Protein AF-A0A3D0UU79-F1 (afdb_monomer)

Mean predicted aligned error: 3.19 Å

Structure (mmCIF, N/CA/C/O backbone):
data_AF-A0A3D0UU79-F1
#
_entry.id   AF-A0A3D0UU79-F1
#
loop_
_atom_site.group_PDB
_atom_site.id
_atom_site.type_symbol
_atom_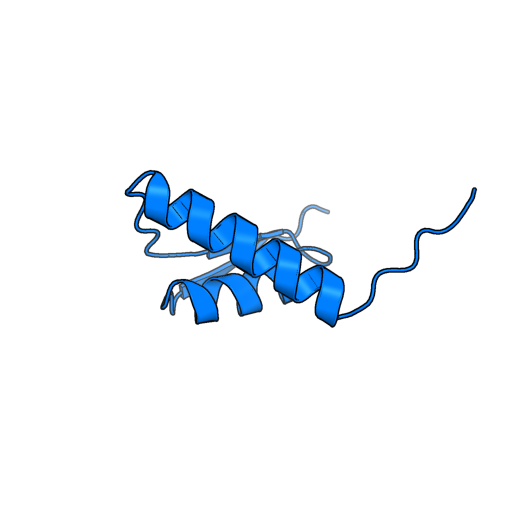site.label_atom_id
_atom_site.label_alt_id
_atom_site.label_comp_id
_atom_site.label_asym_id
_atom_site.label_entity_id
_atom_site.label_seq_id
_atom_site.pdbx_PDB_ins_code
_atom_site.Cartn_x
_atom_site.Cartn_y
_atom_site.Cartn_z
_atom_site.occupancy
_atom_site.B_iso_or_equiv
_atom_site.auth_seq_id
_atom_site.auth_comp_id
_atom_site.auth_asym_id
_atom_site.auth_atom_id
_atom_site.pdbx_PDB_model_num
ATOM 1 N N . MET A 1 1 ? 18.144 12.572 -19.297 1.00 64.00 1 MET A N 1
ATOM 2 C CA . MET A 1 1 ? 16.872 12.294 -18.598 1.00 64.00 1 MET A CA 1
ATOM 3 C C . MET A 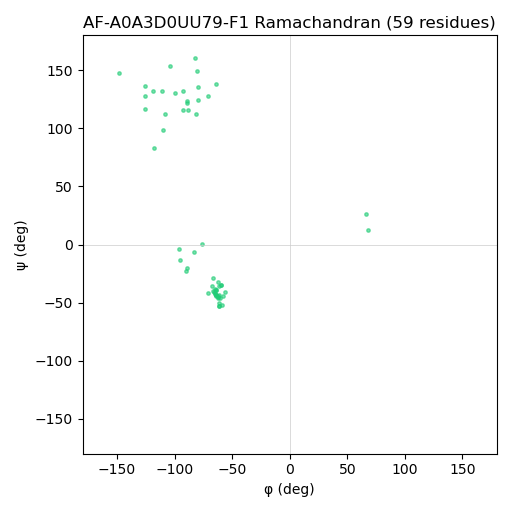1 1 ? 17.009 12.783 -17.175 1.00 64.00 1 MET A C 1
ATOM 5 O O . MET A 1 1 ? 17.924 12.343 -16.488 1.00 64.00 1 MET A O 1
ATOM 9 N N . GLU A 1 2 ? 16.160 13.716 -16.764 1.00 83.81 2 GLU A N 1
ATOM 10 C CA . GLU A 1 2 ? 16.098 14.156 -15.373 1.00 83.81 2 GLU A CA 1
ATOM 11 C C . GLU A 1 2 ? 15.485 13.033 -14.526 1.00 83.81 2 GLU A C 1
ATOM 13 O O . GLU A 1 2 ? 14.456 12.460 -14.888 1.00 83.81 2 GLU A O 1
ATOM 18 N N . LYS A 1 3 ? 16.164 12.645 -13.443 1.00 86.75 3 LYS A N 1
ATOM 19 C CA . LYS A 1 3 ? 15.693 11.583 -12.551 1.00 86.75 3 LYS A CA 1
ATOM 20 C C . LYS A 1 3 ? 14.814 12.205 -11.479 1.00 86.75 3 LYS A C 1
ATOM 22 O O . LYS A 1 3 ? 15.268 13.059 -10.724 1.00 86.75 3 LYS A O 1
ATOM 27 N N . ARG A 1 4 ? 13.575 11.732 -11.366 1.00 90.50 4 ARG A N 1
ATOM 28 C CA . ARG A 1 4 ? 12.717 12.082 -10.236 1.00 90.50 4 ARG A CA 1
ATOM 29 C C . ARG A 1 4 ? 13.066 11.197 -9.045 1.00 90.50 4 ARG A C 1
ATOM 31 O O . ARG A 1 4 ? 12.821 9.993 -9.077 1.00 90.50 4 ARG A O 1
ATOM 38 N N . HIS A 1 5 ? 13.620 11.804 -8.005 1.00 92.94 5 HIS A N 1
ATOM 39 C CA . HIS A 1 5 ? 13.787 1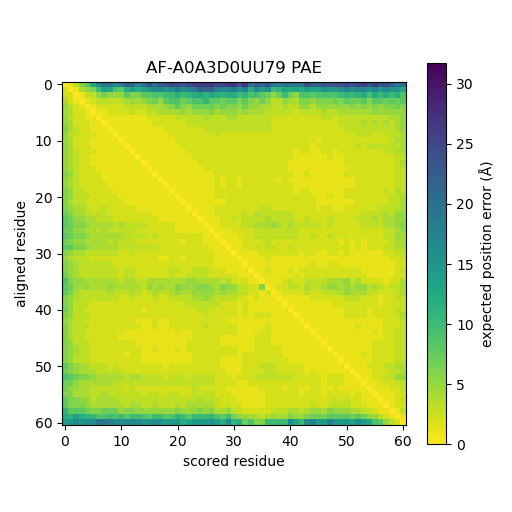1.154 -6.712 1.00 92.94 5 HIS A CA 1
ATOM 40 C C . HIS A 1 5 ? 12.451 11.190 -5.968 1.00 92.94 5 HIS A C 1
ATOM 42 O O . HIS A 1 5 ? 11.760 12.205 -5.991 1.00 92.94 5 HIS A O 1
ATOM 48 N N . VAL A 1 6 ? 12.073 10.064 -5.369 1.00 93.62 6 VAL A N 1
ATOM 49 C CA . VAL A 1 6 ? 10.849 9.932 -4.576 1.00 93.62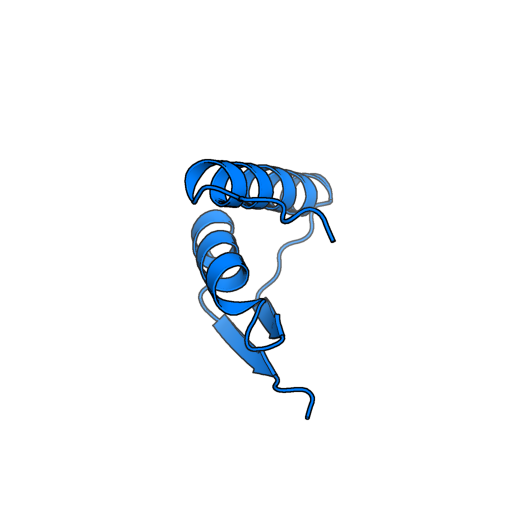 6 VAL A CA 1
ATOM 50 C C . VAL A 1 6 ? 11.247 9.393 -3.214 1.00 93.62 6 VAL A C 1
ATOM 52 O O . VAL A 1 6 ? 11.961 8.390 -3.136 1.00 93.62 6 VAL A O 1
ATOM 55 N N . THR A 1 7 ? 10.815 10.059 -2.148 1.00 96.44 7 THR A N 1
ATOM 56 C CA . THR A 1 7 ? 11.043 9.578 -0.781 1.00 96.44 7 THR A CA 1
ATOM 57 C C . THR A 1 7 ? 10.002 8.526 -0.395 1.00 96.44 7 THR A C 1
ATOM 59 O O . THR A 1 7 ? 8.915 8.445 -0.974 1.00 96.44 7 THR A O 1
ATOM 62 N N . TYR A 1 8 ? 10.303 7.718 0.624 1.00 94.25 8 TYR A N 1
ATOM 63 C CA . TYR A 1 8 ? 9.319 6.785 1.183 1.00 94.25 8 TYR A CA 1
ATOM 64 C C . TYR A 1 8 ? 8.075 7.505 1.722 1.00 94.25 8 TYR A C 1
ATOM 66 O O . TYR A 1 8 ? 6.966 6.998 1.571 1.00 94.25 8 TYR A O 1
ATOM 74 N N . GLU A 1 9 ? 8.238 8.704 2.284 1.00 96.31 9 GLU A N 1
ATOM 75 C CA . GLU A 1 9 ? 7.123 9.511 2.784 1.00 96.31 9 GLU A CA 1
ATOM 76 C C . GLU A 1 9 ? 6.191 9.958 1.645 1.00 96.31 9 GLU A C 1
ATOM 78 O O . GLU A 1 9 ? 4.968 9.875 1.759 1.00 96.31 9 GLU A O 1
ATOM 83 N N . GLU A 1 10 ? 6.749 10.384 0.509 1.00 96.94 10 GLU A N 1
ATOM 84 C CA . GLU A 1 10 ? 5.958 10.734 -0.675 1.00 96.94 10 GLU A CA 1
ATOM 85 C C . GLU A 1 10 ? 5.214 9.524 -1.247 1.00 96.94 10 GLU A C 1
ATOM 87 O O . GLU A 1 10 ? 4.056 9.641 -1.659 1.00 96.94 10 GLU A O 1
ATOM 92 N N . LEU A 1 11 ? 5.858 8.353 -1.261 1.00 95.94 11 LEU A N 1
ATOM 93 C CA . LEU A 1 11 ? 5.219 7.107 -1.670 1.00 95.94 11 LEU A CA 1
ATOM 94 C C . LEU A 1 11 ? 4.053 6.746 -0.740 1.00 95.94 11 LEU A C 1
ATOM 96 O O . LEU A 1 11 ? 2.971 6.406 -1.222 1.00 95.94 11 LEU A O 1
ATOM 100 N N . GLN A 1 12 ? 4.251 6.855 0.574 1.00 96.62 12 GLN A N 1
ATOM 101 C CA . GLN A 1 12 ? 3.217 6.566 1.563 1.00 96.62 12 GLN A CA 1
ATOM 102 C C . GLN A 1 12 ? 2.026 7.520 1.414 1.00 96.62 12 GLN A C 1
ATOM 104 O O . GLN A 1 12 ? 0.890 7.059 1.332 1.00 96.62 12 GLN A O 1
ATOM 109 N N . LYS A 1 13 ? 2.270 8.830 1.264 1.00 98.12 13 LYS A N 1
ATOM 110 C CA . LYS A 1 13 ? 1.220 9.834 1.000 1.00 98.12 13 LYS A CA 1
ATOM 111 C C . LYS A 1 13 ? 0.397 9.496 -0.245 1.00 98.12 13 LYS A C 1
ATOM 113 O O . LYS A 1 13 ? -0.827 9.614 -0.234 1.00 98.12 13 LYS A O 1
ATOM 118 N N . LYS A 1 14 ? 1.049 9.028 -1.314 1.00 97.88 14 LYS A N 1
ATOM 119 C CA . LYS A 1 14 ? 0.357 8.568 -2.529 1.00 97.88 14 LYS A CA 1
ATOM 120 C C . LYS A 1 14 ? -0.493 7.322 -2.280 1.00 97.88 14 LYS A C 1
ATOM 122 O O . LYS A 1 14 ? -1.603 7.252 -2.799 1.00 97.88 14 LYS A O 1
ATOM 127 N N . CYS A 1 15 ? -0.003 6.364 -1.493 1.00 98.06 15 CYS A N 1
ATOM 128 C CA . CYS A 1 15 ? -0.763 5.161 -1.148 1.00 98.06 15 CYS A CA 1
ATOM 129 C C . CYS A 1 15 ? -1.978 5.489 -0.266 1.00 98.06 15 CYS A C 1
ATOM 131 O O . CYS A 1 15 ? -3.054 4.962 -0.525 1.00 98.06 15 CYS A O 1
ATOM 133 N N . ILE A 1 16 ? -1.839 6.407 0.700 1.00 98.44 16 ILE A N 1
ATOM 134 C CA . ILE A 1 16 ? -2.951 6.906 1.528 1.00 98.44 16 ILE A CA 1
ATOM 135 C C . ILE A 1 16 ? -4.028 7.537 0.644 1.00 98.44 16 ILE A C 1
ATOM 137 O O . ILE A 1 16 ? -5.179 7.115 0.688 1.00 98.44 16 ILE A O 1
ATOM 141 N N . SER A 1 17 ? -3.647 8.468 -0.235 1.00 98.50 17 SER A N 1
ATOM 142 C CA . SER A 1 17 ? -4.597 9.119 -1.147 1.00 98.50 17 SER A CA 1
ATOM 143 C C . SER A 1 17 ? -5.309 8.125 -2.075 1.00 98.50 17 SER A C 1
ATOM 145 O O . SER A 1 17 ? -6.484 8.297 -2.401 1.00 98.50 17 SER A O 1
ATOM 147 N N . LEU A 1 18 ? -4.621 7.066 -2.509 1.00 98.19 18 LEU A N 1
ATOM 148 C CA . LEU A 1 18 ? -5.235 6.006 -3.307 1.00 98.19 18 LEU A CA 1
ATOM 149 C C . LEU A 1 18 ? -6.198 5.144 -2.474 1.00 98.19 18 LEU A C 1
ATOM 151 O O . LEU A 1 18 ? -7.290 4.832 -2.948 1.00 98.19 18 LEU A O 1
ATOM 155 N N . ALA A 1 19 ? -5.830 4.789 -1.241 1.00 98.19 19 ALA A N 1
ATOM 156 C CA . ALA A 1 19 ? -6.697 4.046 -0.329 1.00 98.19 19 ALA A CA 1
ATOM 157 C C . ALA A 1 19 ? -7.982 4.830 -0.011 1.00 98.19 19 ALA A C 1
ATOM 159 O O . ALA A 1 19 ? -9.075 4.272 -0.091 1.00 98.19 19 ALA A O 1
ATOM 160 N N . GLU A 1 20 ? -7.877 6.137 0.243 1.00 98.31 20 GLU A N 1
ATOM 161 C CA . GLU A 1 20 ? -9.030 7.026 0.442 1.00 98.31 20 GLU A CA 1
ATOM 162 C C . GLU A 1 20 ? -9.968 7.024 -0.770 1.00 98.31 20 GLU A C 1
ATOM 164 O O . GLU A 1 20 ? -11.181 6.899 -0.615 1.00 98.31 20 GLU A O 1
ATOM 169 N N . GLN A 1 21 ? -9.423 7.096 -1.989 1.00 98.50 21 GLN A N 1
ATOM 170 C CA . GLN A 1 21 ? -10.224 7.031 -3.216 1.00 98.50 21 GLN A CA 1
ATOM 171 C C . GLN A 1 21 ? -10.935 5.684 -3.386 1.00 98.50 21 GLN A C 1
ATOM 173 O O . GLN A 1 21 ? -12.079 5.651 -3.843 1.00 98.50 21 GLN A O 1
ATOM 178 N N . ILE A 1 22 ? -10.273 4.578 -3.036 1.00 98.00 22 ILE A N 1
ATOM 179 C CA . ILE A 1 22 ? -10.860 3.231 -3.064 1.00 98.00 22 ILE A CA 1
ATOM 180 C C . ILE A 1 22 ? -12.051 3.159 -2.102 1.00 98.00 22 ILE A C 1
ATOM 182 O O . ILE A 1 22 ? -13.151 2.776 -2.510 1.00 98.00 22 ILE A O 1
ATOM 186 N N . VAL A 1 23 ? -11.853 3.603 -0.858 1.00 96.88 23 VAL A N 1
ATOM 187 C CA . VAL A 1 23 ? -12.890 3.611 0.182 1.00 96.88 23 VAL A CA 1
ATOM 188 C C . VAL A 1 23 ? -14.045 4.538 -0.192 1.00 96.88 23 VAL A C 1
ATOM 190 O O . VAL A 1 23 ? -15.204 4.145 -0.076 1.00 96.88 23 VAL A O 1
ATOM 193 N N . HIS A 1 24 ? -13.755 5.739 -0.700 1.00 98.06 24 HIS A N 1
ATOM 194 C CA . HIS A 1 24 ? -14.771 6.715 -1.099 1.00 98.06 24 HIS A CA 1
ATOM 195 C C . HIS A 1 24 ? -15.665 6.204 -2.236 1.00 98.06 24 HIS A C 1
ATOM 197 O O . HIS A 1 24 ? -16.856 6.498 -2.277 1.00 98.06 24 HIS A O 1
ATOM 203 N N . LYS A 1 25 ? -15.118 5.374 -3.131 1.00 97.88 25 LYS A N 1
ATOM 204 C CA . LYS A 1 25 ? -15.884 4.698 -4.190 1.00 97.88 25 LYS A CA 1
ATOM 205 C C . LYS A 1 25 ? -16.706 3.505 -3.685 1.00 97.88 25 LYS A C 1
ATOM 207 O O . LYS A 1 25 ? -17.352 2.839 -4.488 1.00 97.88 25 LYS A O 1
ATOM 212 N N . GLY A 1 26 ? -16.664 3.200 -2.386 1.00 97.19 26 GLY A N 1
ATOM 213 C CA . GLY A 1 26 ? -17.324 2.036 -1.796 1.00 97.19 26 GLY A CA 1
ATOM 214 C C . GLY A 1 26 ? -16.708 0.702 -2.224 1.00 97.19 26 GLY A C 1
ATOM 215 O O . GLY A 1 26 ? -17.307 -0.349 -1.989 1.00 97.19 26 GLY A O 1
ATOM 216 N N . PHE A 1 27 ? -15.528 0.721 -2.852 1.00 97.69 27 PHE A N 1
ATOM 217 C CA . PHE A 1 27 ? -14.865 -0.488 -3.317 1.00 97.69 27 PHE A CA 1
ATOM 218 C C . PHE A 1 27 ? -14.150 -1.169 -2.148 1.00 97.69 27 PHE A C 1
ATOM 220 O O . PHE A 1 27 ? -13.322 -0.564 -1.470 1.00 97.69 27 PHE A O 1
ATOM 227 N N . LYS A 1 28 ? -14.478 -2.441 -1.910 1.00 96.00 28 LYS A N 1
ATOM 228 C CA . LYS A 1 28 ? -13.924 -3.257 -0.822 1.00 96.00 28 LYS A CA 1
ATOM 229 C C . LYS A 1 28 ? -13.167 -4.447 -1.417 1.00 96.00 28 LYS A C 1
ATOM 231 O O . LYS A 1 28 ? -13.761 -5.517 -1.562 1.00 96.00 28 LYS A O 1
ATOM 236 N N . PRO A 1 29 ? -11.900 -4.265 -1.829 1.00 96.38 29 PRO A N 1
ATOM 237 C CA . PRO A 1 29 ? -11.114 -5.360 -2.381 1.00 96.38 29 PRO A CA 1
ATOM 238 C C . PRO A 1 29 ? -10.893 -6.441 -1.320 1.00 96.38 29 PRO A C 1
ATOM 240 O O . PRO A 1 29 ? -10.606 -6.145 -0.166 1.00 96.38 29 PRO A O 1
ATOM 243 N N . ASN A 1 30 ? -11.008 -7.703 -1.720 1.00 97.31 30 ASN A N 1
ATOM 244 C CA . ASN A 1 30 ? -10.638 -8.860 -0.899 1.00 97.31 30 ASN A CA 1
ATOM 245 C C . ASN A 1 30 ? -9.209 -9.356 -1.194 1.00 97.31 30 ASN A C 1
ATOM 247 O O . ASN A 1 30 ? -8.660 -10.140 -0.421 1.00 97.31 30 ASN A O 1
ATOM 251 N N . MET A 1 3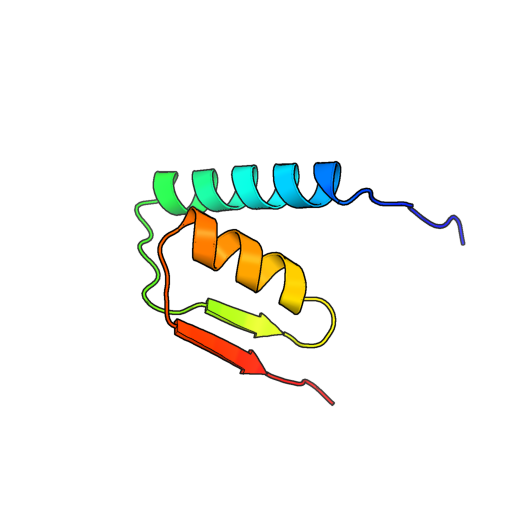1 ? -8.609 -8.886 -2.289 1.00 97.69 31 MET A N 1
ATOM 252 C CA . MET A 1 31 ? -7.272 -9.238 -2.751 1.00 97.69 31 MET A CA 1
ATOM 253 C C . MET A 1 31 ? -6.633 -8.056 -3.485 1.00 97.69 31 MET A C 1
ATOM 255 O O . MET A 1 31 ? -7.320 -7.286 -4.159 1.00 97.69 31 MET A O 1
ATOM 259 N N . ILE A 1 32 ? -5.310 -7.940 -3.376 1.00 98.25 32 ILE A N 1
ATOM 260 C CA . ILE A 1 32 ? -4.484 -7.037 -4.181 1.00 98.25 32 ILE A CA 1
ATOM 261 C C . ILE A 1 32 ? -3.623 -7.874 -5.122 1.00 98.25 32 ILE A C 1
ATOM 263 O O . ILE A 1 32 ? -2.960 -8.809 -4.686 1.00 98.25 32 ILE A O 1
ATOM 267 N N . VAL A 1 33 ? -3.597 -7.514 -6.404 1.00 97.69 33 VAL A N 1
ATOM 268 C CA . VAL A 1 33 ? -2.711 -8.136 -7.395 1.00 97.69 33 VAL A CA 1
ATOM 269 C C . VAL A 1 33 ? -1.615 -7.140 -7.759 1.00 97.69 33 VAL A C 1
ATOM 271 O O . VAL A 1 33 ? -1.876 -6.092 -8.348 1.00 97.69 33 VAL A O 1
ATOM 274 N N . SER A 1 34 ? -0.381 -7.447 -7.372 1.00 97.50 34 SER A N 1
ATOM 275 C CA . SER A 1 34 ? 0.793 -6.606 -7.585 1.00 97.50 34 SER A CA 1
ATOM 276 C C . SER A 1 34 ? 1.519 -6.972 -8.877 1.00 97.50 34 SER A C 1
ATOM 278 O O . SER A 1 34 ? 1.842 -8.136 -9.110 1.00 97.50 34 SER A O 1
ATOM 280 N N . ILE A 1 35 ? 1.845 -5.972 -9.696 1.00 97.06 35 ILE A N 1
ATOM 281 C CA . ILE A 1 35 ? 2.697 -6.158 -10.876 1.00 97.06 35 ILE A CA 1
ATOM 282 C C . ILE A 1 35 ? 4.157 -5.990 -10.457 1.00 97.06 35 ILE A C 1
ATOM 284 O O . ILE A 1 35 ? 4.598 -4.914 -10.042 1.00 97.06 35 ILE A O 1
ATOM 288 N N . THR A 1 36 ? 4.925 -7.065 -10.569 1.00 95.06 36 THR A N 1
ATOM 289 C CA . THR A 1 36 ? 6.327 -7.079 -10.155 1.00 95.06 36 THR A CA 1
ATOM 290 C C . THR A 1 36 ? 7.240 -6.464 -11.215 1.00 95.06 36 THR A C 1
ATOM 292 O O . THR A 1 36 ? 6.981 -6.526 -12.409 1.00 95.06 36 THR A O 1
ATOM 295 N N . ARG A 1 37 ? 8.352 -5.834 -10.823 1.00 93.19 37 ARG A N 1
ATOM 296 C CA . ARG A 1 37 ? 8.829 -5.614 -9.435 1.00 93.19 37 ARG A CA 1
ATOM 297 C C . ARG A 1 37 ? 8.309 -4.318 -8.804 1.00 93.19 37 ARG A C 1
ATOM 299 O O . ARG A 1 37 ? 8.314 -4.197 -7.585 1.00 93.19 37 ARG A O 1
ATOM 306 N N . GLY A 1 38 ? 7.867 -3.362 -9.623 1.00 91.75 38 GLY A N 1
ATOM 307 C CA . GLY A 1 38 ? 7.568 -1.994 -9.184 1.00 91.75 38 GLY A CA 1
ATOM 308 C C . GLY A 1 38 ? 6.375 -1.870 -8.235 1.00 91.75 38 GLY A C 1
ATOM 309 O O . GLY A 1 38 ? 6.361 -0.977 -7.395 1.00 91.75 38 GLY A O 1
ATOM 310 N N . GLY A 1 39 ? 5.397 -2.773 -8.327 1.00 94.56 39 GLY A N 1
ATOM 311 C CA . GLY A 1 39 ? 4.171 -2.712 -7.533 1.00 94.56 39 GLY A CA 1
ATOM 312 C C . GLY A 1 39 ? 4.277 -3.293 -6.125 1.00 94.56 39 GLY A C 1
ATOM 313 O O . GLY A 1 39 ? 3.306 -3.193 -5.377 1.00 94.56 39 GLY A O 1
ATOM 314 N N . LEU A 1 40 ? 5.396 -3.921 -5.746 1.00 95.94 40 LEU A N 1
ATOM 315 C CA . LEU A 1 40 ? 5.489 -4.665 -4.483 1.00 95.94 40 LEU A CA 1
ATOM 316 C C . LEU A 1 40 ? 5.263 -3.757 -3.273 1.00 95.94 40 LEU A C 1
ATOM 318 O O . LEU A 1 40 ? 4.385 -4.011 -2.455 1.00 95.94 40 LEU A O 1
ATOM 322 N N . LEU A 1 41 ? 6.018 -2.663 -3.191 1.00 96.19 41 LEU A N 1
ATOM 323 C CA . LEU A 1 41 ? 5.972 -1.767 -2.039 1.00 96.19 41 LEU A CA 1
ATOM 324 C C . LEU A 1 41 ? 4.601 -1.086 -1.898 1.00 96.19 41 LEU A C 1
ATOM 326 O O . LEU A 1 41 ? 4.048 -1.026 -0.804 1.00 96.19 41 LEU A O 1
ATOM 330 N N . SER A 1 42 ? 4.015 -0.641 -3.012 1.00 96.75 42 SER A N 1
ATOM 331 C CA . SER A 1 42 ? 2.665 -0.069 -3.024 1.00 96.75 42 SER A CA 1
ATOM 332 C C . SER A 1 42 ? 1.594 -1.088 -2.639 1.00 96.75 42 SER A C 1
ATOM 334 O O . SER A 1 42 ? 0.664 -0.732 -1.924 1.00 96.75 42 SER A O 1
ATOM 336 N N . ALA A 1 43 ? 1.720 -2.346 -3.073 1.00 97.62 43 ALA A N 1
ATOM 337 C CA . ALA A 1 43 ? 0.768 -3.396 -2.725 1.00 97.62 43 ALA A CA 1
ATOM 338 C C . ALA A 1 43 ? 0.761 -3.680 -1.219 1.00 97.62 43 ALA A C 1
ATOM 340 O O . ALA A 1 43 ? -0.315 -3.755 -0.638 1.00 97.62 43 ALA A O 1
ATOM 341 N N . TYR A 1 44 ? 1.933 -3.758 -0.579 1.00 97.06 44 TYR A N 1
ATOM 342 C CA . TYR A 1 44 ? 2.015 -3.935 0.874 1.00 97.06 44 TYR A CA 1
ATOM 343 C C . TYR A 1 44 ? 1.438 -2.744 1.645 1.00 97.06 44 TYR A C 1
ATOM 345 O O . TYR A 1 44 ? 0.669 -2.948 2.580 1.00 97.06 44 TYR A O 1
ATOM 353 N N . PHE A 1 45 ? 1.738 -1.508 1.233 1.00 97.69 45 PHE A N 1
ATOM 354 C CA . PHE A 1 45 ? 1.140 -0.330 1.869 1.00 97.69 45 PHE A CA 1
ATOM 355 C C . PHE A 1 45 ? -0.381 -0.297 1.717 1.00 97.69 45 PHE A C 1
ATOM 357 O O . PHE A 1 45 ? -1.091 -0.018 2.675 1.00 97.69 45 PHE A O 1
ATOM 364 N N . LEU A 1 46 ? -0.897 -0.582 0.521 1.00 97.88 46 LEU A N 1
ATOM 365 C CA . LEU A 1 46 ? -2.340 -0.603 0.287 1.00 97.88 46 LEU A CA 1
ATOM 366 C C . LEU A 1 46 ? -3.026 -1.747 1.035 1.00 97.88 46 LEU A C 1
ATOM 368 O O . LEU A 1 46 ? -4.137 -1.558 1.516 1.00 97.88 46 LEU A O 1
ATOM 372 N N . ALA A 1 47 ? -2.380 -2.907 1.152 1.00 97.81 47 AL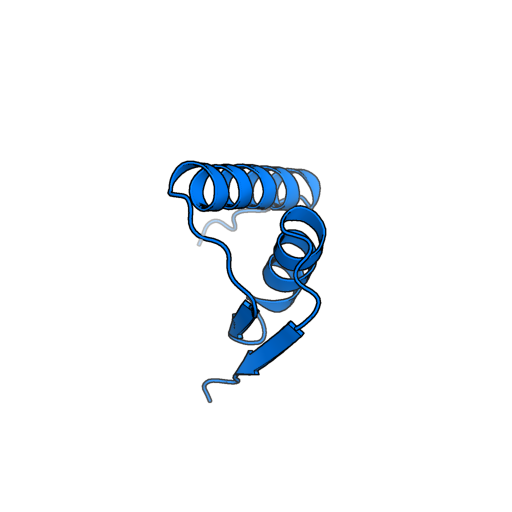A A N 1
ATOM 373 C CA . ALA A 1 47 ? -2.891 -4.036 1.920 1.00 97.81 47 ALA A CA 1
ATOM 374 C C . ALA A 1 47 ? -3.081 -3.669 3.393 1.00 97.81 47 ALA A C 1
ATOM 376 O O . ALA A 1 47 ? -4.148 -3.920 3.949 1.00 97.81 47 ALA A O 1
ATOM 377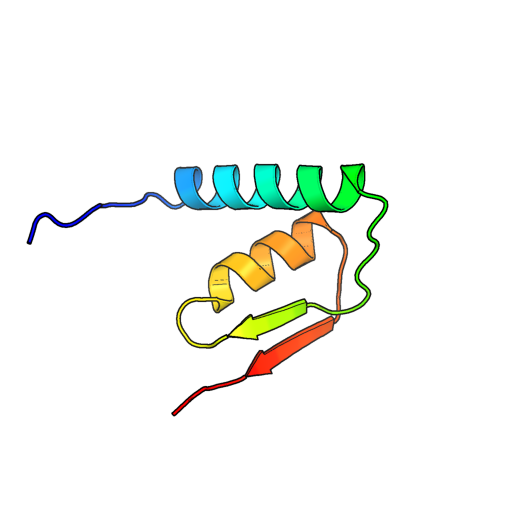 N N . ASP A 1 48 ? -2.079 -3.016 3.984 1.00 97.31 48 ASP A N 1
ATOM 378 C CA . ASP A 1 48 ? -2.133 -2.514 5.356 1.00 97.31 48 ASP A CA 1
ATOM 379 C C . ASP A 1 48 ? -3.252 -1.474 5.529 1.00 97.31 48 ASP A C 1
ATOM 381 O O . ASP A 1 48 ? -4.157 -1.657 6.342 1.00 97.31 48 ASP A O 1
ATOM 385 N N . LEU A 1 49 ? -3.270 -0.442 4.678 1.00 97.75 49 LEU A N 1
ATOM 386 C CA . LEU A 1 49 ? -4.253 0.646 4.739 1.00 97.75 49 LEU A CA 1
ATOM 387 C C . LEU A 1 49 ? -5.703 0.177 4.546 1.00 97.75 49 LEU A C 1
ATOM 389 O O . LEU A 1 49 ? -6.621 0.744 5.136 1.00 97.75 49 LEU A O 1
ATOM 393 N N . LEU A 1 50 ? -5.924 -0.828 3.696 1.00 97.31 50 LEU A N 1
ATOM 394 C CA . LEU A 1 50 ? -7.257 -1.339 3.362 1.00 97.31 50 LEU A CA 1
ATOM 395 C C . LEU A 1 50 ? -7.656 -2.565 4.198 1.00 97.31 50 LEU A C 1
ATOM 397 O O . LEU A 1 50 ? -8.773 -3.061 4.048 1.00 97.31 50 LEU A O 1
ATOM 401 N N . GLY A 1 51 ? -6.767 -3.078 5.056 1.00 97.19 51 GLY A N 1
ATOM 402 C CA . GLY A 1 51 ? -6.996 -4.301 5.830 1.00 97.19 51 GLY A CA 1
ATOM 403 C C . GLY A 1 51 ? -7.100 -5.572 4.975 1.00 97.19 51 GLY A C 1
ATOM 404 O O . GLY A 1 51 ? -7.751 -6.540 5.377 1.00 97.19 51 GLY A O 1
ATOM 405 N N . VAL A 1 52 ? -6.483 -5.588 3.791 1.00 97.94 52 VAL A N 1
ATOM 406 C CA . VAL A 1 52 ? -6.511 -6.721 2.856 1.00 97.94 52 VAL A CA 1
ATOM 407 C C . VAL A 1 52 ? -5.353 -7.665 3.152 1.00 97.94 52 VAL A C 1
ATOM 409 O O . VAL A 1 52 ? -4.194 -7.281 3.083 1.00 97.94 52 VAL A O 1
ATOM 412 N N . LYS A 1 53 ? -5.658 -8.932 3.444 1.00 96.44 53 LYS A N 1
ATOM 413 C CA . LYS A 1 53 ? -4.635 -9.941 3.776 1.00 96.44 53 LYS A CA 1
ATOM 414 C C . LYS A 1 53 ? -4.093 -10.700 2.565 1.00 96.44 53 LYS A C 1
ATOM 416 O O . LYS A 1 5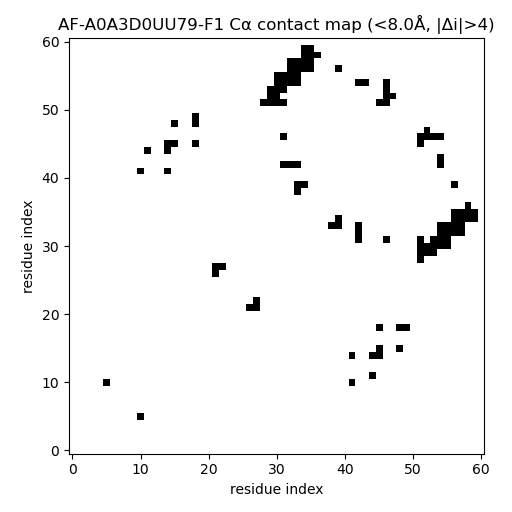3 ? -3.006 -11.260 2.645 1.00 96.44 53 LYS A O 1
ATOM 421 N N . SER A 1 54 ? -4.851 -10.752 1.470 1.00 97.94 54 SER A N 1
ATOM 422 C CA . SER A 1 54 ? -4.476 -11.510 0.274 1.00 97.94 54 SER A CA 1
ATOM 423 C C . SER A 1 54 ? -3.736 -10.608 -0.707 1.00 97.94 54 SER A C 1
ATOM 425 O O . SER A 1 54 ? -4.319 -9.660 -1.237 1.00 97.94 54 SER A O 1
ATOM 427 N N . ILE A 1 55 ? -2.467 -10.914 -0.968 1.00 98.12 55 ILE A N 1
ATOM 428 C CA . ILE A 1 55 ? -1.654 -10.225 -1.971 1.00 98.12 55 ILE A CA 1
ATOM 429 C C . ILE A 1 55 ? -1.088 -11.276 -2.918 1.00 98.12 55 ILE A C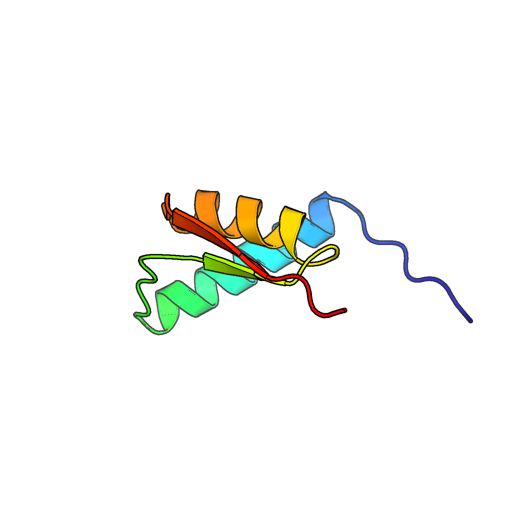 1
ATOM 431 O O . ILE A 1 55 ? -0.283 -12.104 -2.506 1.00 98.12 55 ILE A O 1
ATOM 435 N N . GLU A 1 56 ? -1.477 -11.202 -4.184 1.00 97.69 56 GLU A N 1
ATOM 436 C CA . GLU A 1 56 ? -0.898 -12.009 -5.253 1.00 97.69 56 GLU A CA 1
ATOM 437 C C . GLU A 1 56 ? 0.048 -11.157 -6.088 1.00 97.69 56 GLU A C 1
ATOM 439 O O . GLU A 1 56 ? -0.095 -9.935 -6.175 1.00 97.69 56 GLU A O 1
ATOM 444 N N . THR A 1 57 ? 1.030 -11.789 -6.720 1.00 96.94 57 THR A N 1
ATOM 445 C CA . THR A 1 57 ? 2.005 -11.080 -7.551 1.00 96.94 57 THR A CA 1
ATOM 446 C C . THR A 1 57 ? 2.059 -11.685 -8.943 1.00 96.94 57 THR A C 1
ATOM 448 O O . THR A 1 57 ? 2.072 -12.903 -9.096 1.00 96.94 57 THR A O 1
ATOM 451 N N . ILE A 1 58 ? 2.102 -10.830 -9.962 1.00 97.25 58 ILE A N 1
ATOM 452 C CA . ILE A 1 58 ? 2.256 -11.231 -11.358 1.00 97.25 58 ILE A CA 1
ATOM 453 C C . ILE A 1 58 ? 3.543 -10.611 -11.888 1.00 97.25 58 ILE A C 1
ATOM 455 O O . ILE A 1 58 ? 3.819 -9.424 -11.691 1.00 97.25 58 ILE A O 1
ATOM 459 N N . ASN A 1 59 ? 4.357 -11.425 -12.549 1.00 95.62 59 ASN A N 1
ATOM 460 C CA . ASN A 1 59 ? 5.488 -10.958 -13.334 1.00 95.62 59 ASN A CA 1
ATOM 461 C C . ASN A 1 59 ? 5.089 -10.932 -14.807 1.00 95.62 59 ASN A C 1
ATOM 463 O O . ASN A 1 59 ? 4.524 -11.901 -15.308 1.00 95.62 59 ASN A O 1
ATOM 467 N N . ILE A 1 60 ? 5.351 -9.808 -15.468 1.00 85.25 60 ILE A N 1
ATOM 468 C CA . ILE A 1 60 ? 5.130 -9.650 -16.902 1.00 85.25 60 ILE A CA 1
ATOM 469 C C . ILE A 1 60 ? 6.520 -9.574 -17.525 1.00 85.25 60 ILE A C 1
ATOM 471 O O . ILE A 1 60 ? 7.181 -8.536 -17.442 1.00 85.25 60 ILE A O 1
ATOM 475 N N . SER A 1 61 ? 6.965 -10.715 -18.044 1.00 79.06 61 SER A N 1
ATOM 476 C CA . SER A 1 61 ? 8.247 -10.935 -18.720 1.00 79.06 61 SER A CA 1
ATOM 477 C C . SER A 1 61 ? 8.077 -10.978 -20.228 1.00 79.06 61 SER A C 1
ATOM 479 O O . SER A 1 61 ? 7.152 -11.705 -20.658 1.00 79.06 61 SER A O 1
#

Radius of gyration: 12.73 Å; Cα contacts (8 Å, |Δi|>4): 60; chains: 1; bounding box: 34×26×24 Å

Foldseek 3Di:
DDDDDDDPVNLLVVLLVVLVVCVVVVHQDQEAEAEPDVRPVSRVSNCVSRVHPHYHYDYDD

pLDDT: mean 95.4, std 5.49, range [64.0, 98.5]

Solvent-accessible surface area (backbone atoms only — not comparable to full-atom values): 3799 Å² total; per-residue (Å²): 132,89,81,86,86,77,53,71,67,58,52,49,54,52,42,51,55,50,50,52,52,38,53,75,69,71,54,79,69,72,59,45,80,22,51,53,78,81,29,49,68,58,45,55,52,39,24,63,77,69,71,32,85,42,73,47,78,44,76,85,128

Secondary structure (DSSP, 8-state):
-------HHHHHHHHHHHHHHHHHTT---SEEEEEETTTHHHHHHHHHHHT--EEEEEE--

Nearest PDB structures (foldseek):
  4jls-assembly2_J  TM=9.178E-01  e=4.081E-05  Escherichia coli str. K-12 substr. MDS42
  4ts5-assembly1_B  TM=9.841E-01  e=1.135E-04  Saccharolobus solfataricus
  6kp5-assembly1_A-2  TM=9.251E-01  e=5.361E-05  Yersinia pestis
  4jls-assembly2_E  TM=9.232E-01  e=7.539E-05  Escherichia coli str. K-12 substr. MDS42
  7kl6-assembly1_A  TM=9.007E-01  e=2.997E-03  Helicobacter pylori

Sequence (61 aa):
MEKRHVTYEELQKKCISLAEQIVHKGFKPNMIVSITRGGLLSAYFLADLLGVKSIETINIS